Protein AF-A0A928LS66-F1 (afdb_monomer_lite)

Foldseek 3Di:
DVVVVVVVVVVVLVVLLVVLVVLVVVLVVVVVVVVVCCVVPVVVVLVLLLVLCVVVPDPVSVVVSVVLVVLVVVLVVLVVVLSVLSNVQSVCSSVVVCLDLVVLVSLLVSLVSLLVSLVSLVVSLVVCVVSVHDPVSNVVSVVSSVVSNVVSVVSNVVSVVSPVSSVVVVVVVVVD

pLDDT: mean 74.6, std 10.92, range [44.69, 90.12]

Structure (mmCIF, N/CA/C/O backbone):
data_AF-A0A928LS66-F1
#
_entry.id   AF-A0A928LS66-F1
#
loop_
_atom_site.group_PDB
_atom_site.id
_atom_site.type_symbol
_atom_site.label_atom_id
_atom_site.label_alt_id
_atom_site.label_comp_id
_atom_site.label_asym_id
_atom_site.label_entity_id
_atom_site.label_seq_id
_atom_site.pdbx_PDB_ins_code
_atom_site.Cartn_x
_atom_site.Cartn_y
_atom_site.Cartn_z
_atom_site.occupancy
_atom_site.B_iso_or_equiv
_atom_site.auth_seq_id
_atom_site.auth_comp_id
_atom_site.auth_asym_id
_atom_site.auth_atom_id
_atom_site.pdbx_PDB_model_num
ATOM 1 N N . MET A 1 1 ? -26.791 13.66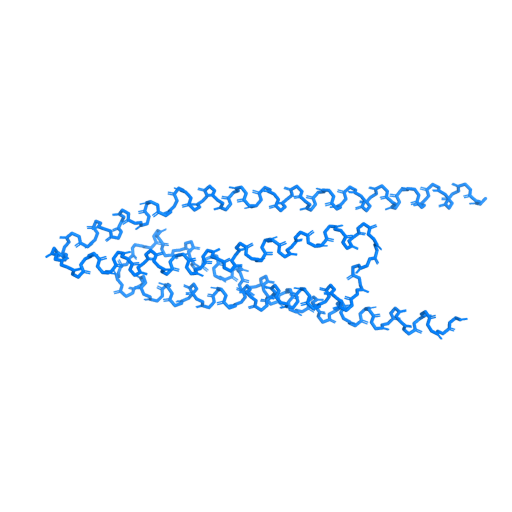1 37.904 1.00 52.19 1 MET A N 1
ATOM 2 C CA . MET A 1 1 ? -25.763 12.755 37.328 1.00 52.19 1 MET A CA 1
ATOM 3 C C . MET A 1 1 ? -26.121 12.201 35.944 1.00 52.19 1 MET A C 1
ATOM 5 O O . MET A 1 1 ? -25.272 12.294 35.068 1.00 52.19 1 MET A O 1
ATOM 9 N N . CYS A 1 2 ? -27.347 11.721 35.679 1.00 49.16 2 CYS A N 1
ATOM 10 C CA . CYS A 1 2 ? -27.736 11.173 34.358 1.00 49.16 2 CYS A CA 1
ATOM 11 C C . CYS A 1 2 ? -27.510 12.116 33.153 1.00 49.16 2 CYS A C 1
ATOM 13 O O . CYS A 1 2 ? -27.061 11.677 32.099 1.00 49.16 2 CYS A O 1
ATOM 15 N N . CYS A 1 3 ? -27.743 13.423 33.303 1.00 48.00 3 CYS A N 1
ATOM 16 C CA . CYS A 1 3 ? -27.626 14.378 32.191 1.00 48.00 3 CYS A CA 1
ATOM 17 C C . CYS A 1 3 ? -26.173 14.580 31.695 1.00 48.00 3 CYS A C 1
ATOM 19 O O . CYS A 1 3 ? -25.942 14.844 30.515 1.00 48.00 3 CYS A O 1
ATOM 21 N N . ILE A 1 4 ? -25.180 14.398 32.576 1.00 56.94 4 ILE A N 1
ATOM 22 C CA . ILE A 1 4 ? -23.749 14.491 32.233 1.00 56.94 4 ILE A CA 1
ATOM 23 C C . ILE A 1 4 ? -23.312 13.248 31.449 1.00 56.94 4 ILE A C 1
ATOM 25 O O . ILE A 1 4 ? -22.571 13.364 30.477 1.00 56.94 4 ILE A O 1
ATOM 29 N N . ILE A 1 5 ? -23.824 12.072 31.822 1.00 56.41 5 ILE A N 1
ATOM 30 C CA . ILE A 1 5 ? -23.533 10.799 31.149 1.00 56.41 5 ILE A CA 1
ATOM 31 C C . ILE A 1 5 ? -24.127 10.803 29.734 1.00 56.41 5 ILE A C 1
ATOM 33 O O . ILE A 1 5 ? -23.434 10.456 28.783 1.00 56.41 5 ILE A O 1
ATOM 37 N N . ILE A 1 6 ? -25.357 11.302 29.569 1.00 58.47 6 ILE A N 1
ATOM 38 C CA . ILE A 1 6 ? -26.017 11.408 28.257 1.00 58.47 6 ILE A CA 1
ATOM 39 C C . ILE A 1 6 ? -25.300 12.421 27.352 1.00 58.47 6 ILE A C 1
ATOM 41 O O . ILE A 1 6 ? -25.054 12.121 26.186 1.00 58.47 6 ILE A O 1
ATOM 45 N N . LYS A 1 7 ? -24.891 13.593 27.867 1.00 56.41 7 LYS A N 1
ATOM 46 C CA . LYS A 1 7 ? -24.087 14.557 27.087 1.00 56.41 7 LYS A CA 1
ATOM 47 C C . LYS A 1 7 ? -22.727 13.985 26.679 1.00 56.41 7 LYS A C 1
ATOM 49 O O . LYS A 1 7 ? -22.309 14.178 25.540 1.00 56.41 7 LYS A O 1
ATOM 54 N N . LYS A 1 8 ? -22.054 13.261 27.580 1.00 57.44 8 LYS A N 1
ATOM 55 C CA . LYS A 1 8 ? -20.744 12.648 27.318 1.00 57.44 8 LYS A CA 1
ATOM 56 C C . LYS A 1 8 ? -20.846 11.506 26.299 1.00 57.44 8 LYS A C 1
ATOM 58 O O . LYS A 1 8 ? -20.026 11.439 25.391 1.00 57.44 8 LYS A O 1
ATOM 63 N N . ALA A 1 9 ? -21.889 10.679 26.386 1.00 60.41 9 ALA A N 1
ATOM 64 C CA . ALA A 1 9 ? -22.180 9.624 25.415 1.00 60.41 9 ALA A CA 1
ATOM 65 C C . ALA A 1 9 ? -22.532 10.191 24.029 1.00 60.41 9 ALA A C 1
ATOM 67 O O . ALA A 1 9 ? -22.024 9.712 23.017 1.00 60.41 9 ALA A O 1
ATOM 68 N N . LYS A 1 10 ? -23.332 11.265 23.975 1.00 61.62 10 LYS A N 1
ATOM 69 C CA . LYS A 1 10 ? -23.701 11.938 22.719 1.00 61.62 10 LYS A CA 1
ATOM 70 C C . LYS A 1 10 ? -22.490 12.591 22.039 1.00 61.62 10 LYS A C 1
ATOM 72 O O . LYS A 1 10 ? -22.328 12.454 20.833 1.00 61.62 10 LYS A O 1
ATOM 77 N N . GLY A 1 11 ? -21.598 13.215 22.815 1.00 63.41 11 GLY A N 1
ATOM 78 C CA . GLY A 1 11 ? -20.338 13.772 22.304 1.00 63.41 11 GLY A CA 1
ATOM 79 C C . GLY A 1 11 ? -19.362 12.706 21.791 1.00 63.41 11 GLY A C 1
ATOM 80 O O . GLY A 1 11 ? -18.716 12.905 20.766 1.00 63.41 11 GLY A O 1
ATOM 81 N N . LEU A 1 12 ? -19.293 11.546 22.455 1.00 62.47 12 LEU A N 1
ATOM 82 C CA . LEU A 1 12 ? -18.469 10.423 22.002 1.00 62.47 12 LEU A CA 1
ATOM 83 C C . LEU A 1 12 ? -18.988 9.835 20.677 1.00 62.47 12 LEU A C 1
ATOM 85 O O . LEU A 1 12 ? -18.197 9.494 19.802 1.00 62.47 12 LEU A O 1
ATOM 89 N N . PHE A 1 13 ? -20.311 9.745 20.517 1.00 63.59 13 PHE A N 1
ATOM 90 C CA . PHE A 1 13 ? -20.952 9.236 19.303 1.00 63.59 13 PHE A CA 1
ATOM 91 C C . PHE A 1 13 ? -20.758 10.175 18.098 1.00 63.59 13 PHE A C 1
ATOM 93 O O . PHE A 1 13 ? -20.376 9.727 17.016 1.00 63.59 13 PHE A O 1
ATOM 100 N N . GLU A 1 14 ? -20.941 11.483 18.299 1.00 73.19 14 GLU A N 1
ATOM 101 C CA . GLU A 1 14 ? -20.685 12.518 17.284 1.00 73.19 14 GLU A CA 1
ATOM 102 C C . GLU A 1 14 ? -19.215 12.522 16.833 1.00 73.19 14 GLU A C 1
ATOM 104 O O . GLU A 1 14 ? -18.935 12.568 15.632 1.00 73.19 14 GLU A O 1
ATOM 109 N N . MET A 1 15 ? -18.264 12.383 17.768 1.00 72.62 15 MET A N 1
ATOM 110 C CA . MET A 1 15 ? -16.841 12.272 17.428 1.00 72.62 15 MET A CA 1
ATOM 111 C C . MET A 1 15 ? -16.533 11.029 16.585 1.00 72.62 15 MET A C 1
ATOM 113 O O . MET A 1 15 ? -15.814 11.138 15.593 1.00 72.62 15 MET A O 1
ATOM 117 N N . LYS A 1 16 ? -17.092 9.858 16.925 1.00 75.06 16 LYS A N 1
ATOM 118 C CA . LYS A 1 16 ? -16.875 8.612 16.163 1.00 75.06 16 LYS A CA 1
ATOM 119 C C . LYS A 1 16 ? -17.384 8.723 14.729 1.00 75.06 16 LYS A C 1
ATOM 121 O O . LYS A 1 16 ? -16.680 8.346 13.795 1.00 75.06 16 LYS A O 1
ATOM 126 N N . LYS A 1 17 ? -18.583 9.283 14.553 1.00 76.62 17 LYS A N 1
ATOM 127 C CA . LYS A 1 17 ? -19.190 9.503 13.234 1.00 76.62 17 LYS A CA 1
ATOM 128 C C . LYS A 1 17 ? -18.396 10.514 12.403 1.00 76.62 17 LYS A C 1
ATOM 130 O O . LYS A 1 17 ? -18.164 10.291 11.217 1.00 76.62 17 LYS A O 1
ATOM 135 N N . THR A 1 18 ? -17.926 11.589 13.036 1.00 79.94 18 THR A N 1
ATOM 136 C CA . THR A 1 18 ? -17.076 12.601 12.388 1.00 79.94 18 THR A CA 1
ATOM 137 C C . THR A 1 18 ? -15.744 11.998 11.940 1.00 79.94 18 THR A C 1
ATOM 139 O O . THR A 1 18 ? -15.339 12.195 10.796 1.00 79.94 18 THR A O 1
ATOM 142 N N . LEU A 1 19 ? -15.103 11.189 12.790 1.00 76.94 19 LEU A N 1
ATOM 143 C CA . LEU A 1 19 ? -13.853 10.495 12.471 1.00 76.94 19 LEU A CA 1
ATOM 144 C C . LEU A 1 19 ? -14.027 9.492 11.320 1.00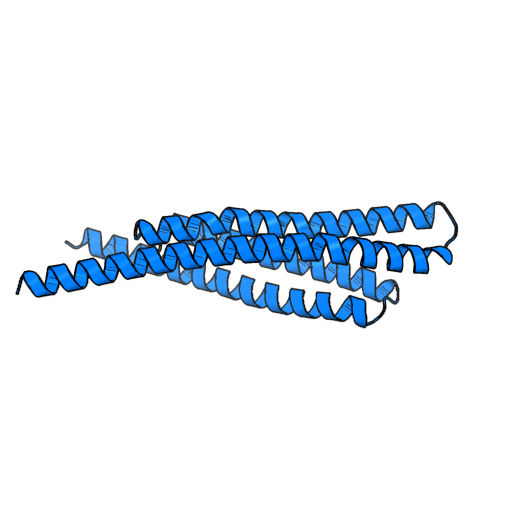 76.94 19 LEU A C 1
ATOM 146 O O . LEU A 1 19 ? -13.223 9.478 10.391 1.00 76.94 19 LEU A O 1
ATOM 150 N N . ALA A 1 20 ? -15.087 8.680 11.343 1.00 77.19 20 ALA A N 1
ATOM 151 C CA . ALA A 1 20 ? -15.363 7.714 10.281 1.00 77.19 20 ALA A CA 1
ATOM 152 C C . ALA A 1 20 ? -15.614 8.402 8.928 1.00 77.19 20 ALA A C 1
ATOM 154 O O . ALA A 1 20 ? -15.069 7.978 7.907 1.00 77.19 20 ALA A O 1
ATOM 155 N N . ASN A 1 21 ? -16.381 9.497 8.918 1.00 79.56 21 ASN A N 1
ATOM 156 C CA . ASN A 1 21 ? -16.612 10.290 7.710 1.00 79.56 21 ASN A CA 1
ATOM 157 C C . ASN A 1 21 ? -15.335 10.970 7.206 1.00 79.56 21 ASN A C 1
ATOM 159 O O . ASN A 1 21 ? -15.106 11.000 5.999 1.00 79.56 21 ASN A O 1
ATOM 163 N N . PHE A 1 22 ? -14.479 11.453 8.109 1.00 81.25 22 PHE A N 1
ATOM 164 C CA . PHE A 1 22 ? -13.184 12.020 7.745 1.00 81.25 22 PHE A CA 1
ATOM 165 C C . PHE A 1 22 ? -12.267 10.975 7.093 1.00 81.25 22 PHE A C 1
ATOM 167 O O . PHE A 1 22 ? -11.687 11.239 6.043 1.00 81.25 22 PHE A O 1
ATOM 174 N N . ILE A 1 23 ? -12.203 9.756 7.644 1.00 79.75 23 ILE A N 1
ATOM 175 C CA . ILE A 1 23 ? -11.424 8.651 7.062 1.00 79.75 23 ILE A CA 1
ATOM 176 C C . ILE A 1 23 ? -11.985 8.242 5.692 1.00 79.75 23 ILE A C 1
ATOM 178 O O . ILE A 1 23 ? -11.210 8.031 4.762 1.00 79.75 23 ILE A O 1
ATOM 182 N N . ARG A 1 24 ? -13.316 8.176 5.521 1.00 81.19 24 ARG A N 1
ATOM 183 C CA . ARG A 1 24 ? -13.933 7.932 4.200 1.00 81.19 24 ARG A CA 1
ATOM 184 C C . ARG A 1 24 ? -13.542 9.010 3.192 1.00 81.19 24 ARG A C 1
ATOM 186 O O . ARG A 1 24 ? -13.139 8.673 2.084 1.00 81.19 24 ARG A O 1
ATOM 193 N N . ALA A 1 25 ? -13.640 10.284 3.572 1.00 81.00 25 ALA A N 1
ATOM 194 C CA . ALA A 1 25 ? -13.284 11.401 2.701 1.00 81.00 25 ALA A CA 1
ATOM 195 C C . ALA A 1 25 ? -11.799 11.362 2.303 1.00 81.00 25 ALA A C 1
ATOM 197 O O . ALA A 1 25 ? -11.479 11.536 1.129 1.00 81.00 25 ALA A O 1
ATOM 198 N N . LEU A 1 26 ? -10.907 11.050 3.249 1.00 82.56 26 LEU A N 1
ATOM 199 C CA . LEU A 1 26 ? -9.479 10.851 2.988 1.00 82.56 26 LEU A CA 1
ATOM 200 C C . LEU A 1 26 ? -9.212 9.693 2.023 1.00 82.56 26 LEU A C 1
ATOM 202 O O . LEU A 1 26 ? -8.431 9.857 1.090 1.00 82.56 26 LEU A O 1
ATOM 206 N N . LEU A 1 27 ? -9.865 8.542 2.210 1.00 80.38 27 LEU A N 1
ATOM 207 C CA . LEU A 1 27 ? -9.718 7.391 1.311 1.00 80.38 27 LEU A CA 1
ATOM 208 C C . LEU A 1 27 ? -10.177 7.725 -0.112 1.00 80.38 27 LEU A C 1
ATOM 210 O O . LEU A 1 27 ? -9.478 7.409 -1.071 1.00 80.38 27 LEU A O 1
ATOM 214 N N . VAL A 1 28 ? -11.316 8.409 -0.256 1.00 83.00 28 VAL A N 1
ATOM 215 C CA . VAL A 1 28 ? -11.820 8.854 -1.564 1.00 83.00 28 VAL A CA 1
ATOM 216 C C . VAL A 1 28 ? -10.853 9.845 -2.212 1.00 83.00 28 VAL A C 1
ATOM 218 O O . VAL A 1 28 ? -10.525 9.696 -3.388 1.00 83.00 28 VAL A O 1
ATOM 221 N N . PHE A 1 29 ? -10.347 10.820 -1.453 1.00 81.69 29 PHE A N 1
ATOM 222 C CA . PHE A 1 29 ? -9.360 11.776 -1.950 1.00 81.69 29 PHE A CA 1
ATOM 223 C C . PHE A 1 29 ? -8.073 11.081 -2.416 1.00 81.69 29 PHE A C 1
ATOM 225 O O . PHE A 1 29 ? -7.585 11.373 -3.504 1.00 81.69 29 PHE A O 1
ATOM 232 N N . LEU A 1 30 ? -7.559 10.119 -1.644 1.00 79.62 30 LEU A N 1
ATOM 233 C CA . LEU A 1 30 ? -6.369 9.342 -2.000 1.00 79.62 30 LEU A CA 1
ATOM 234 C C . LEU A 1 30 ? -6.576 8.491 -3.260 1.00 79.62 30 LEU A C 1
ATOM 236 O O . LEU A 1 30 ? -5.662 8.386 -4.077 1.00 79.62 30 LEU A O 1
ATOM 240 N N . ILE A 1 31 ? -7.768 7.927 -3.469 1.00 80.50 31 ILE A N 1
ATOM 241 C CA . ILE A 1 31 ? -8.098 7.203 -4.708 1.00 80.50 31 ILE A CA 1
ATOM 242 C C . ILE A 1 31 ? -8.109 8.147 -5.906 1.00 80.50 31 ILE A C 1
ATOM 244 O O . ILE A 1 31 ? -7.531 7.836 -6.943 1.00 80.50 31 ILE A O 1
ATOM 248 N N . ILE A 1 32 ? -8.735 9.316 -5.776 1.00 81.56 32 ILE A N 1
ATOM 249 C CA . ILE A 1 32 ? -8.779 10.295 -6.867 1.00 81.56 32 ILE A CA 1
ATOM 250 C C . ILE A 1 32 ? -7.364 10.798 -7.175 1.00 81.56 32 ILE A C 1
ATOM 252 O O . ILE A 1 32 ? -6.970 10.844 -8.339 1.00 81.56 32 ILE A O 1
ATOM 256 N N . ALA A 1 33 ? -6.576 11.117 -6.147 1.00 77.50 33 ALA A N 1
ATOM 257 C CA . ALA A 1 33 ? -5.197 11.565 -6.296 1.00 77.50 33 ALA A CA 1
ATOM 258 C C . ALA A 1 33 ? -4.309 10.490 -6.941 1.00 77.50 33 ALA A C 1
ATOM 260 O O . ALA A 1 33 ? -3.567 10.792 -7.872 1.00 77.50 33 ALA A O 1
ATOM 261 N N . SER A 1 34 ? -4.415 9.230 -6.508 1.00 72.62 34 SER A N 1
ATOM 262 C CA . SER A 1 34 ? -3.659 8.120 -7.104 1.00 72.62 34 SER A CA 1
ATOM 263 C C . SER A 1 34 ? -4.090 7.826 -8.543 1.00 72.62 34 SER A C 1
ATOM 265 O O . SER A 1 34 ? -3.229 7.619 -9.395 1.00 72.62 34 SER A O 1
ATOM 267 N N . ALA A 1 35 ? -5.384 7.894 -8.865 1.00 75.62 35 ALA A N 1
ATOM 268 C CA . ALA A 1 35 ? -5.878 7.745 -10.234 1.00 75.62 35 ALA A CA 1
ATOM 269 C C . ALA A 1 35 ? -5.402 8.884 -11.157 1.00 75.62 35 ALA A C 1
ATOM 271 O O . ALA A 1 35 ? -5.040 8.636 -12.309 1.00 75.62 35 ALA A O 1
ATOM 272 N N . LEU A 1 36 ? -5.362 10.125 -10.656 1.00 76.56 36 LEU A N 1
ATOM 273 C CA . LEU A 1 36 ? -4.812 11.276 -11.381 1.00 76.56 36 LEU A CA 1
ATOM 274 C C . LEU A 1 36 ? -3.303 11.144 -11.589 1.00 76.56 36 LEU A C 1
ATOM 276 O O . LEU A 1 36 ? -2.830 11.374 -12.700 1.00 76.56 36 LEU A O 1
ATOM 280 N N . MET A 1 37 ? -2.564 10.713 -10.563 1.00 69.00 37 MET A N 1
ATOM 281 C CA . MET A 1 37 ? -1.138 10.400 -10.682 1.00 69.00 37 MET A CA 1
ATOM 282 C C . MET A 1 37 ? -0.910 9.307 -11.724 1.00 69.00 37 MET A C 1
ATOM 284 O O . MET A 1 37 ? -0.085 9.488 -12.608 1.00 69.00 37 MET A O 1
ATOM 288 N N . CYS A 1 38 ? -1.691 8.224 -11.716 1.00 71.25 38 CYS A N 1
ATOM 289 C CA . CYS A 1 38 ? -1.592 7.192 -12.747 1.00 71.25 38 CYS A CA 1
ATOM 290 C C . CYS A 1 38 ? -1.849 7.776 -14.144 1.00 71.25 38 CYS A C 1
ATOM 292 O O . CYS A 1 38 ? -1.056 7.551 -15.050 1.00 71.25 38 CYS A O 1
ATOM 294 N N . LYS A 1 39 ? -2.899 8.588 -14.325 1.00 69.25 39 LYS A N 1
ATOM 295 C CA . LYS A 1 39 ? -3.199 9.220 -15.621 1.00 69.25 39 LYS A CA 1
ATOM 296 C C . LYS A 1 39 ? -2.125 10.187 -16.115 1.00 69.25 39 LYS A C 1
ATOM 298 O O . LYS A 1 39 ? -1.954 10.288 -17.321 1.00 69.25 39 LYS A O 1
ATOM 303 N N . LEU A 1 40 ? -1.458 10.923 -15.230 1.00 68.31 40 LEU A N 1
ATOM 304 C CA . LEU A 1 40 ? -0.446 11.916 -15.611 1.00 68.31 40 LEU A CA 1
ATOM 305 C C . LEU A 1 40 ? 0.946 11.297 -15.762 1.00 68.31 40 LEU A C 1
ATOM 307 O O . LEU A 1 40 ? 1.723 11.717 -16.615 1.00 68.31 40 LEU A O 1
ATOM 311 N N . TRP A 1 41 ? 1.255 10.292 -14.948 1.00 66.19 41 TRP A N 1
ATOM 312 C CA . TRP A 1 41 ? 2.604 9.760 -14.806 1.00 66.19 41 TRP A CA 1
ATOM 313 C C . TRP A 1 41 ? 2.861 8.548 -15.708 1.00 66.19 41 TRP A C 1
ATOM 315 O O . TRP A 1 41 ? 3.939 8.466 -16.293 1.00 66.19 41 TRP A O 1
ATOM 325 N N . LEU A 1 42 ? 1.868 7.667 -15.925 1.00 65.75 42 LEU A N 1
ATOM 326 C CA . LEU A 1 42 ? 2.008 6.553 -16.878 1.00 65.75 42 LEU A CA 1
ATOM 327 C C . LEU A 1 42 ? 2.340 7.032 -18.299 1.00 65.75 42 LEU A C 1
ATOM 329 O O . LEU A 1 42 ? 3.290 6.502 -18.863 1.00 65.75 42 LEU A O 1
ATOM 333 N N . PRO A 1 43 ? 1.655 8.034 -18.888 1.00 64.12 43 PRO A N 1
ATOM 334 C CA . PRO A 1 43 ? 1.982 8.481 -20.239 1.00 64.12 43 PRO A CA 1
ATOM 335 C C . PRO A 1 43 ? 3.390 9.062 -20.334 1.00 64.12 43 PRO A C 1
ATOM 337 O O . PRO A 1 43 ? 4.077 8.797 -21.311 1.00 64.12 43 PRO A O 1
ATOM 340 N N . GLY A 1 44 ? 3.837 9.809 -19.317 1.00 61.91 44 GLY A N 1
ATOM 341 C CA . GLY A 1 44 ? 5.186 10.379 -19.272 1.00 61.91 44 GLY A CA 1
ATOM 342 C C . GLY A 1 44 ? 6.276 9.315 -19.126 1.00 61.91 44 GLY A C 1
ATOM 343 O O . GLY A 1 44 ? 7.283 9.371 -19.828 1.00 61.91 44 GLY A O 1
ATOM 344 N N . ALA A 1 45 ? 6.054 8.311 -18.275 1.00 61.78 45 ALA A N 1
ATOM 345 C CA . ALA A 1 45 ? 6.959 7.173 -18.130 1.00 61.78 45 ALA A CA 1
ATOM 346 C C . ALA A 1 45 ? 7.014 6.329 -19.413 1.00 61.78 45 ALA A C 1
ATOM 348 O O . ALA A 1 45 ? 8.096 5.958 -19.855 1.00 61.78 45 ALA A O 1
ATOM 349 N N . ILE A 1 46 ? 5.864 6.092 -20.053 1.00 63.34 46 ILE A N 1
ATOM 350 C CA . ILE A 1 46 ? 5.773 5.379 -21.332 1.00 63.34 46 ILE A CA 1
ATOM 351 C C . ILE A 1 46 ? 6.486 6.166 -22.439 1.00 63.34 46 ILE A C 1
ATOM 353 O O . ILE A 1 46 ? 7.282 5.582 -23.163 1.00 63.34 46 ILE A O 1
ATOM 357 N N . PHE A 1 47 ? 6.274 7.481 -22.547 1.00 62.03 47 PHE A N 1
ATOM 358 C CA . PHE A 1 47 ? 6.947 8.321 -23.546 1.00 62.03 47 PHE A CA 1
ATOM 359 C C . PHE A 1 47 ? 8.465 8.364 -23.362 1.00 62.03 47 PHE A C 1
ATOM 361 O O . PHE A 1 47 ? 9.192 8.288 -24.344 1.00 62.03 47 PHE A O 1
ATOM 368 N N . MET A 1 48 ? 8.953 8.460 -22.123 1.00 60.06 48 MET A N 1
ATOM 369 C CA . MET A 1 48 ? 10.391 8.440 -21.823 1.00 60.06 48 MET A CA 1
ATOM 370 C C . MET A 1 48 ? 11.023 7.083 -22.149 1.00 60.06 48 MET A C 1
ATOM 372 O O . MET A 1 48 ? 12.106 7.028 -22.725 1.00 60.06 48 MET A O 1
ATOM 376 N N . VAL A 1 49 ? 10.333 5.987 -21.823 1.00 60.72 49 VAL A N 1
ATOM 377 C CA . VAL A 1 49 ? 10.781 4.626 -22.146 1.00 60.72 49 VAL A CA 1
ATOM 378 C C . VAL A 1 49 ? 10.785 4.407 -23.661 1.00 60.72 49 VAL A C 1
ATOM 380 O O . VAL A 1 49 ? 11.772 3.907 -24.187 1.00 60.72 49 VAL A O 1
ATOM 383 N N . ILE A 1 50 ? 9.748 4.849 -24.381 1.00 61.50 50 ILE A N 1
ATOM 384 C CA . ILE A 1 50 ? 9.698 4.807 -25.853 1.00 61.50 50 ILE A CA 1
ATOM 385 C C . ILE A 1 50 ? 10.803 5.682 -26.467 1.00 61.50 50 ILE A C 1
ATOM 387 O O . ILE A 1 50 ? 11.469 5.235 -27.392 1.00 61.50 50 ILE A O 1
ATOM 391 N N . GLY A 1 51 ? 11.052 6.879 -25.928 1.00 58.25 51 GLY A N 1
ATOM 392 C CA . GLY A 1 51 ? 12.107 7.782 -26.402 1.00 58.25 51 GLY A CA 1
ATOM 393 C C . GLY A 1 51 ? 13.527 7.245 -26.185 1.00 58.25 51 GLY A C 1
ATOM 394 O O . GLY A 1 51 ? 14.399 7.474 -27.015 1.00 58.25 51 GLY A O 1
ATOM 395 N N . HIS A 1 52 ? 13.773 6.473 -25.120 1.00 56.78 52 HIS A N 1
ATOM 396 C CA . HIS A 1 52 ? 15.024 5.713 -24.974 1.00 56.78 52 HIS A CA 1
ATOM 397 C C . HIS A 1 52 ? 15.066 4.460 -25.862 1.00 56.78 52 HIS A C 1
ATOM 399 O O . HIS A 1 52 ? 16.134 4.077 -26.337 1.00 56.78 52 HIS A O 1
ATOM 405 N N . LEU A 1 53 ? 13.918 3.840 -26.146 1.00 53.19 53 LEU A N 1
ATOM 406 C CA . LEU A 1 53 ? 13.814 2.676 -27.032 1.00 53.19 53 LEU A CA 1
ATOM 407 C C . LEU A 1 53 ? 13.871 3.028 -28.523 1.00 53.19 53 LEU A C 1
ATOM 409 O O . LEU A 1 53 ? 14.106 2.128 -29.321 1.00 53.19 53 LEU A O 1
ATOM 413 N N . GLU A 1 54 ? 13.753 4.299 -28.925 1.00 53.19 54 GLU A N 1
ATOM 414 C CA . GLU A 1 54 ? 14.056 4.726 -30.303 1.00 53.19 54 GLU A CA 1
ATOM 415 C C . GLU A 1 54 ? 15.520 4.441 -30.689 1.00 53.19 54 GLU A C 1
ATOM 417 O O . GLU A 1 54 ? 15.815 4.233 -31.866 1.00 53.19 54 GLU A O 1
ATOM 422 N N . GL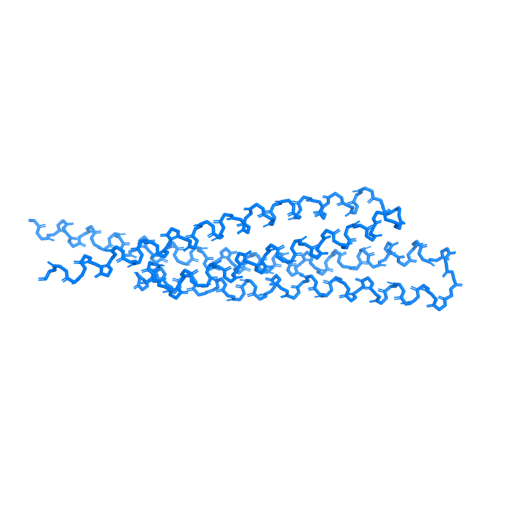N A 1 55 ? 16.433 4.328 -29.712 1.00 52.19 55 GLN A N 1
ATOM 423 C CA . GLN A 1 55 ? 17.803 3.847 -29.946 1.00 52.19 55 GLN A CA 1
ATOM 424 C C . GLN A 1 55 ? 17.876 2.332 -30.223 1.00 52.19 55 GLN A C 1
ATOM 426 O O . GLN A 1 55 ? 18.861 1.859 -30.785 1.00 52.19 55 GLN A O 1
ATOM 431 N N . TYR A 1 56 ? 16.821 1.580 -29.895 1.00 53.00 56 TYR A N 1
ATOM 432 C CA . TYR A 1 56 ? 16.621 0.159 -30.191 1.00 53.00 56 TYR A CA 1
ATOM 433 C C . TYR A 1 56 ? 15.482 -0.009 -31.211 1.00 53.00 56 TYR A C 1
ATOM 435 O O . TYR A 1 56 ? 14.470 -0.661 -30.950 1.00 53.00 56 TYR A O 1
ATOM 443 N N . ALA A 1 57 ? 15.621 0.606 -32.388 1.00 45.09 57 ALA A N 1
ATOM 444 C CA . ALA A 1 57 ? 14.642 0.505 -33.469 1.00 45.09 57 ALA A CA 1
ATOM 445 C C . ALA A 1 57 ? 14.448 -0.965 -33.919 1.00 45.09 57 ALA A C 1
ATOM 447 O O . ALA A 1 57 ? 15.255 -1.516 -34.667 1.00 45.09 57 ALA A O 1
ATOM 448 N N . GLY A 1 58 ? 13.378 -1.617 -33.445 1.00 60.06 58 GLY A N 1
ATOM 449 C CA . GLY A 1 58 ? 13.022 -2.998 -33.788 1.00 60.06 58 GLY A CA 1
ATOM 450 C C . GLY A 1 58 ? 11.921 -3.599 -32.901 1.00 60.06 58 GLY A C 1
ATOM 451 O O . GLY A 1 58 ? 11.433 -2.959 -31.973 1.00 60.06 58 GLY A O 1
ATOM 452 N N . ILE A 1 59 ? 11.552 -4.860 -33.169 1.00 55.09 59 ILE A N 1
ATOM 453 C CA . ILE A 1 59 ? 10.525 -5.645 -32.438 1.00 55.09 59 ILE A CA 1
ATOM 454 C C . ILE A 1 59 ? 10.815 -5.683 -30.920 1.00 55.09 59 ILE A C 1
ATOM 456 O O . ILE A 1 59 ? 9.894 -5.609 -30.109 1.00 55.09 59 ILE A O 1
ATOM 460 N N . ALA A 1 60 ? 12.097 -5.664 -30.537 1.00 56.53 60 ALA A N 1
ATOM 461 C CA . ALA A 1 60 ? 12.555 -5.596 -29.148 1.00 56.53 60 ALA A CA 1
ATOM 462 C C . ALA A 1 60 ? 12.079 -4.331 -28.404 1.00 56.53 60 ALA A C 1
ATOM 464 O O . ALA A 1 60 ? 11.780 -4.393 -27.214 1.00 56.53 60 ALA A O 1
ATOM 465 N N . GLY A 1 61 ? 11.941 -3.192 -29.094 1.00 59.19 61 GLY A N 1
ATOM 466 C CA . GLY A 1 61 ? 11.447 -1.948 -28.498 1.00 59.19 61 GLY A CA 1
ATOM 467 C C . GLY A 1 61 ? 9.985 -2.039 -28.048 1.00 59.19 61 GLY A C 1
ATOM 468 O O . GLY A 1 61 ? 9.617 -1.598 -26.957 1.00 59.19 61 GLY A O 1
ATOM 469 N N . ALA A 1 62 ? 9.150 -2.678 -28.870 1.00 60.97 62 ALA A N 1
ATOM 470 C CA . ALA A 1 62 ? 7.736 -2.889 -28.575 1.00 60.97 62 ALA A CA 1
ATOM 471 C C . ALA A 1 62 ? 7.528 -3.906 -27.440 1.00 60.97 62 ALA A C 1
ATOM 473 O O . ALA A 1 62 ? 6.669 -3.700 -26.581 1.00 60.97 62 ALA A O 1
ATOM 474 N N . GLU A 1 63 ? 8.337 -4.969 -27.395 1.00 63.59 63 GLU A N 1
ATOM 475 C CA . GLU A 1 63 ? 8.290 -5.975 -26.327 1.00 63.59 63 GLU A CA 1
ATOM 476 C C . GLU A 1 63 ? 8.687 -5.391 -24.965 1.00 63.59 63 GLU A C 1
ATOM 478 O O . GLU A 1 63 ? 8.003 -5.634 -23.969 1.00 63.59 63 GLU A O 1
ATOM 483 N N . VAL A 1 64 ? 9.726 -4.550 -24.915 1.00 63.22 64 VAL A N 1
ATOM 484 C CA . VAL A 1 64 ? 10.148 -3.868 -23.680 1.00 63.22 64 VAL A CA 1
ATOM 485 C C . VAL A 1 64 ? 9.098 -2.850 -23.224 1.00 63.22 64 VAL A C 1
ATOM 487 O O . VAL A 1 64 ? 8.772 -2.799 -22.039 1.00 63.22 64 VAL A O 1
ATOM 490 N N . SER A 1 65 ? 8.499 -2.086 -24.145 1.00 64.31 65 SER A N 1
ATOM 491 C CA . SER A 1 65 ? 7.410 -1.151 -23.818 1.00 64.31 65 SER A CA 1
ATOM 492 C C . SER A 1 65 ? 6.190 -1.873 -23.227 1.00 64.31 65 SER A C 1
ATOM 494 O O . SER A 1 65 ? 5.664 -1.471 -22.185 1.00 64.31 65 SER A O 1
ATOM 496 N N . MET A 1 66 ? 5.784 -2.994 -23.831 1.00 65.50 66 MET A N 1
ATOM 497 C CA . MET A 1 66 ? 4.709 -3.852 -23.323 1.00 65.50 66 MET A CA 1
ATOM 498 C C . MET A 1 66 ? 5.052 -4.461 -21.958 1.00 65.50 66 MET A C 1
ATOM 500 O O . MET A 1 66 ? 4.195 -4.490 -21.074 1.00 65.50 66 MET A O 1
ATOM 504 N N . ALA A 1 67 ? 6.297 -4.899 -21.751 1.00 66.56 67 ALA A N 1
ATOM 505 C CA . ALA A 1 67 ? 6.756 -5.451 -20.479 1.00 66.56 67 ALA A CA 1
ATOM 506 C C . ALA A 1 67 ? 6.737 -4.406 -19.351 1.00 66.56 67 ALA A C 1
ATOM 508 O O . ALA A 1 67 ? 6.269 -4.701 -18.251 1.00 66.56 67 ALA A O 1
ATOM 509 N N . VAL A 1 68 ? 7.170 -3.170 -19.625 1.00 67.31 68 VAL A N 1
ATOM 510 C CA . VAL A 1 68 ? 7.131 -2.064 -18.654 1.00 67.31 68 VAL A CA 1
ATOM 511 C C . VAL A 1 68 ? 5.689 -1.653 -18.342 1.00 67.31 68 VAL A C 1
ATOM 513 O O . VAL A 1 68 ? 5.344 -1.492 -17.174 1.00 67.31 68 VAL A O 1
ATOM 516 N N . CYS A 1 69 ? 4.811 -1.566 -19.348 1.00 68.56 69 CYS A N 1
ATOM 517 C CA . CYS A 1 69 ? 3.376 -1.344 -19.133 1.00 68.56 69 CYS A CA 1
ATOM 518 C C . CYS A 1 69 ? 2.732 -2.457 -18.293 1.00 68.56 69 CYS A C 1
ATOM 520 O O . CYS A 1 69 ? 1.957 -2.170 -17.378 1.00 68.56 69 CYS A O 1
ATOM 522 N N . GLY A 1 70 ? 3.068 -3.719 -18.574 1.00 68.88 70 GLY A N 1
ATOM 523 C CA . GLY A 1 70 ? 2.612 -4.874 -17.804 1.00 68.88 70 GLY A CA 1
ATOM 524 C C . GLY A 1 70 ? 3.070 -4.813 -16.347 1.00 68.88 70 GLY A C 1
ATOM 525 O O . GLY A 1 70 ? 2.256 -4.982 -15.443 1.00 68.88 70 GLY A O 1
ATOM 526 N N . LEU A 1 71 ? 4.342 -4.486 -16.106 1.00 68.38 71 LEU A N 1
ATOM 527 C CA . LEU A 1 71 ? 4.897 -4.292 -14.762 1.00 68.38 71 LEU A CA 1
ATOM 528 C C . LEU A 1 71 ? 4.193 -3.159 -14.005 1.00 68.38 71 LEU A C 1
ATOM 530 O O . LEU A 1 71 ? 3.779 -3.359 -12.865 1.00 68.38 71 LEU A O 1
ATOM 534 N N . CYS A 1 72 ? 3.970 -2.007 -14.646 1.00 69.06 72 CYS A N 1
ATOM 535 C CA . CYS A 1 72 ? 3.202 -0.909 -14.056 1.00 69.06 72 CYS A CA 1
ATOM 536 C C . CYS A 1 72 ? 1.783 -1.350 -13.666 1.00 69.06 72 CYS A C 1
ATOM 538 O O . CYS A 1 72 ? 1.314 -1.035 -12.575 1.00 69.06 72 CYS A O 1
ATOM 540 N N . ALA A 1 73 ? 1.094 -2.100 -14.532 1.00 71.44 73 ALA A N 1
ATOM 541 C CA . ALA A 1 73 ? -0.253 -2.592 -14.248 1.00 71.44 73 ALA A CA 1
ATOM 542 C C . ALA A 1 73 ? -0.278 -3.573 -13.062 1.00 71.44 73 ALA A C 1
ATOM 544 O O . ALA A 1 73 ? -1.182 -3.508 -12.226 1.00 71.44 73 ALA A O 1
ATOM 545 N N . VAL A 1 74 ? 0.733 -4.443 -12.963 1.00 75.06 74 VAL A N 1
ATOM 546 C CA . VAL A 1 74 ? 0.884 -5.410 -11.865 1.00 75.06 74 VAL A CA 1
ATOM 547 C C . VAL A 1 74 ? 1.126 -4.720 -10.523 1.00 75.06 74 VAL A C 1
ATOM 549 O O . VAL A 1 74 ? 0.641 -5.223 -9.519 1.00 75.06 74 VAL A O 1
ATOM 552 N N . VAL A 1 75 ? 1.801 -3.569 -10.496 1.00 72.81 75 VAL A N 1
ATOM 553 C CA . VAL A 1 75 ? 2.011 -2.768 -9.274 1.00 72.81 75 VAL A CA 1
ATOM 554 C C . VAL A 1 75 ? 0.773 -1.934 -8.907 1.00 72.81 75 VAL A C 1
ATOM 556 O O . VAL A 1 75 ? 0.444 -1.744 -7.742 1.00 72.81 75 VAL A O 1
ATOM 559 N N . VAL A 1 76 ? 0.015 -1.439 -9.888 1.00 74.44 76 VAL A N 1
ATOM 560 C CA . VAL A 1 76 ? -1.175 -0.609 -9.607 1.00 74.44 76 VAL A CA 1
ATOM 561 C C . VAL A 1 76 ? -2.336 -1.435 -9.030 1.00 74.44 76 VAL A C 1
ATOM 563 O O . VAL A 1 76 ? -3.111 -0.943 -8.204 1.00 74.44 76 VAL A O 1
ATOM 566 N N . LEU A 1 77 ? -2.471 -2.697 -9.441 1.00 78.31 77 LEU A N 1
ATOM 567 C CA . LEU A 1 77 ? -3.559 -3.583 -9.014 1.00 78.31 77 LEU A CA 1
ATOM 568 C C . LEU A 1 77 ? -3.605 -3.831 -7.488 1.00 78.31 77 LEU A C 1
ATOM 570 O O . LEU A 1 77 ? -4.662 -3.599 -6.892 1.00 78.31 77 LEU A O 1
ATOM 574 N N . PRO A 1 78 ? -2.513 -4.259 -6.822 1.00 78.81 78 PRO A N 1
ATOM 575 C CA . PRO A 1 78 ? -2.470 -4.464 -5.374 1.00 78.81 78 PRO A CA 1
ATOM 576 C C . PRO A 1 78 ? -2.826 -3.202 -4.590 1.00 78.81 78 PRO A C 1
ATOM 578 O O . PRO A 1 78 ? -3.579 -3.279 -3.619 1.00 78.81 78 PRO A O 1
ATOM 581 N N . VAL A 1 79 ? -2.364 -2.036 -5.047 1.00 78.69 79 VAL A N 1
ATOM 582 C CA . VAL A 1 79 ? -2.686 -0.738 -4.440 1.00 78.69 79 VAL A CA 1
ATOM 583 C C . VAL A 1 79 ? -4.194 -0.475 -4.471 1.00 78.69 79 VAL A C 1
ATOM 585 O O . VAL A 1 79 ? -4.781 -0.113 -3.449 1.00 78.69 79 VAL A O 1
ATOM 588 N N . PHE A 1 80 ? -4.860 -0.727 -5.602 1.00 80.38 80 PHE A N 1
ATOM 589 C CA . PHE A 1 80 ? -6.320 -0.619 -5.693 1.00 80.38 80 PHE A CA 1
ATOM 590 C C . PHE A 1 80 ? -7.038 -1.576 -4.738 1.00 80.38 80 PHE A C 1
ATOM 592 O O . PHE A 1 80 ? -7.994 -1.181 -4.066 1.00 80.38 80 PHE A O 1
ATOM 599 N N . VAL A 1 81 ? -6.568 -2.820 -4.632 1.00 84.19 81 VAL A N 1
ATOM 600 C CA . VAL A 1 81 ? -7.133 -3.811 -3.705 1.00 84.19 81 VAL A CA 1
ATOM 601 C C . VAL A 1 81 ? -6.990 -3.345 -2.250 1.00 84.19 81 VAL A C 1
ATOM 603 O O . VAL A 1 81 ? -7.960 -3.409 -1.493 1.00 84.19 81 VAL A O 1
ATOM 606 N N . ILE A 1 82 ? -5.828 -2.804 -1.868 1.00 84.94 82 ILE A N 1
ATOM 607 C CA . ILE A 1 82 ? -5.579 -2.217 -0.541 1.00 84.94 82 ILE A CA 1
ATOM 608 C C . ILE A 1 82 ? -6.569 -1.085 -0.246 1.00 84.94 82 ILE A C 1
ATOM 610 O O . ILE A 1 82 ? -7.148 -1.035 0.846 1.00 84.94 82 ILE A O 1
ATOM 614 N N . PHE A 1 83 ? -6.811 -0.201 -1.214 1.00 82.50 83 PHE A N 1
ATOM 615 C CA . PHE A 1 83 ? -7.772 0.890 -1.066 1.00 82.50 83 PHE A CA 1
ATOM 616 C C . PHE A 1 83 ? -9.198 0.382 -0.856 1.00 82.50 83 PHE A C 1
ATOM 618 O O . PHE A 1 83 ? -9.865 0.821 0.081 1.00 82.50 83 PHE A O 1
ATOM 625 N N . VAL A 1 84 ? -9.655 -0.576 -1.668 1.00 85.06 84 VAL A N 1
ATOM 626 C CA . VAL A 1 84 ? -10.998 -1.166 -1.538 1.00 85.06 84 VAL A CA 1
ATOM 627 C C . VAL A 1 84 ? -11.165 -1.848 -0.181 1.00 85.06 84 VAL A C 1
ATOM 629 O O . VAL A 1 84 ? -12.166 -1.627 0.500 1.00 85.06 84 VAL A O 1
ATOM 632 N N . MET A 1 85 ? -10.169 -2.618 0.267 1.00 84.38 85 MET A N 1
ATOM 633 C CA . MET A 1 85 ? -10.200 -3.253 1.589 1.00 84.38 85 MET A CA 1
ATOM 634 C C . MET A 1 85 ? -10.248 -2.221 2.724 1.00 84.38 85 MET A C 1
ATOM 636 O O . MET A 1 85 ? -10.941 -2.428 3.721 1.00 84.38 85 MET A O 1
ATOM 640 N N . SER A 1 86 ? -9.580 -1.078 2.559 1.00 84.19 86 SER A N 1
ATOM 641 C CA . SER A 1 86 ? -9.537 -0.017 3.571 1.00 84.19 86 SER A CA 1
ATOM 642 C C . SER A 1 86 ? -10.898 0.652 3.825 1.00 84.19 86 SER A C 1
ATOM 644 O O . SER A 1 86 ? -11.114 1.196 4.910 1.00 84.19 86 SER A O 1
ATOM 646 N N . PHE A 1 87 ? -11.870 0.547 2.907 1.00 84.62 87 PHE A N 1
ATOM 647 C CA . PHE A 1 87 ? -13.245 1.021 3.144 1.00 84.62 87 PHE A CA 1
ATOM 648 C C . PHE A 1 87 ? -13.994 0.250 4.234 1.00 84.62 87 PHE A C 1
ATOM 650 O O . PHE A 1 87 ? -15.002 0.742 4.748 1.00 84.62 87 PHE A O 1
ATOM 657 N N . ALA A 1 88 ? -13.508 -0.928 4.633 1.00 82.69 88 ALA A N 1
ATOM 658 C CA . ALA A 1 88 ? -14.083 -1.658 5.755 1.00 82.69 88 ALA A CA 1
ATOM 659 C C . ALA A 1 88 ? -13.846 -0.944 7.103 1.00 82.69 88 ALA A C 1
ATOM 661 O O . ALA A 1 88 ? -14.650 -1.099 8.027 1.00 82.69 88 ALA A O 1
ATOM 662 N N . PHE A 1 89 ? -12.791 -0.124 7.228 1.00 79.88 89 PHE A N 1
ATOM 663 C CA . PHE A 1 89 ? -12.410 0.500 8.501 1.00 79.88 89 PHE A CA 1
ATOM 664 C C . PHE A 1 89 ? -13.406 1.532 9.034 1.00 79.88 89 PHE A C 1
ATOM 666 O O . PHE A 1 89 ? -13.787 1.412 10.198 1.00 79.88 89 PHE A O 1
ATOM 673 N N . PRO A 1 90 ? -13.901 2.499 8.239 1.00 78.38 90 PRO A N 1
ATOM 674 C CA . PRO A 1 90 ? -14.915 3.439 8.713 1.00 78.38 90 PRO A CA 1
ATOM 675 C C . PRO A 1 90 ? -16.170 2.754 9.263 1.00 78.38 90 PRO A C 1
ATOM 677 O O . PRO A 1 90 ? -16.689 3.153 10.302 1.00 78.38 90 PRO A O 1
ATOM 680 N N . GLY A 1 91 ? -16.626 1.681 8.604 1.00 76.38 91 GLY A N 1
ATOM 681 C CA . GLY A 1 91 ? -17.769 0.896 9.075 1.00 76.38 91 GLY A CA 1
ATOM 682 C C . GLY A 1 91 ? -17.475 0.138 10.374 1.00 76.38 91 GLY A C 1
ATOM 683 O O . GLY A 1 91 ? -18.349 0.032 11.232 1.00 76.38 91 GLY A O 1
ATOM 684 N N . ALA A 1 92 ? -16.243 -0.348 10.553 1.00 78.12 92 ALA A N 1
ATOM 685 C CA . ALA A 1 92 ? -15.818 -0.980 11.799 1.00 78.12 92 ALA A CA 1
ATOM 686 C C . ALA A 1 92 ? -15.727 0.021 12.967 1.00 78.12 92 ALA A C 1
ATOM 688 O O . ALA A 1 92 ? -16.027 -0.358 14.102 1.00 78.12 92 ALA A O 1
ATOM 689 N N . ILE A 1 93 ? -15.363 1.282 12.688 1.00 78.31 93 ILE A N 1
ATOM 690 C CA . ILE A 1 93 ? -15.306 2.387 13.661 1.00 78.31 93 ILE A CA 1
ATOM 691 C C . ILE A 1 93 ? -16.703 2.788 14.134 1.00 78.31 93 ILE A C 1
ATOM 693 O O . ILE A 1 93 ? -16.932 2.877 15.339 1.00 78.31 93 ILE A O 1
ATOM 697 N N . GLU A 1 94 ? -17.647 2.970 13.208 1.00 76.12 94 GLU A N 1
ATOM 698 C CA . GLU A 1 94 ? -19.037 3.324 13.534 1.00 76.12 94 GLU A CA 1
ATOM 699 C C . GLU A 1 94 ? -19.729 2.258 14.394 1.00 76.12 94 GLU A C 1
ATOM 701 O O . GLU A 1 94 ? -20.557 2.590 15.237 1.00 76.12 94 GLU A O 1
ATOM 706 N N . LYS A 1 95 ? -19.371 0.982 14.205 1.00 76.12 95 LYS A N 1
ATOM 707 C CA . LYS A 1 95 ? -19.954 -0.161 14.926 1.00 76.12 95 LYS A CA 1
ATOM 708 C C . LYS A 1 95 ? -19.202 -0.552 16.204 1.00 76.12 95 LYS A C 1
ATOM 710 O O . LYS A 1 95 ? -19.554 -1.553 16.813 1.00 76.12 95 LYS A O 1
ATOM 715 N N . GLU A 1 96 ? -18.144 0.173 16.585 1.00 74.25 96 GLU A N 1
ATOM 716 C CA . GLU A 1 96 ? -17.255 -0.167 17.717 1.00 74.25 96 GLU A CA 1
ATOM 717 C C . GLU A 1 96 ? -16.602 -1.566 17.629 1.00 74.25 96 GLU A C 1
ATOM 719 O O . GLU A 1 96 ? -16.102 -2.120 18.608 1.00 74.25 96 GLU A O 1
ATOM 724 N N . THR A 1 97 ? -16.544 -2.123 16.419 1.00 74.12 97 THR A N 1
ATOM 725 C CA . THR A 1 97 ? -15.960 -3.443 16.110 1.00 74.12 97 THR A CA 1
ATOM 726 C C . THR A 1 97 ? -14.498 -3.360 15.655 1.00 74.12 97 THR A C 1
ATOM 728 O O . THR A 1 97 ? -13.962 -4.300 15.071 1.00 74.12 97 THR A O 1
ATOM 731 N N . ILE A 1 98 ? -13.835 -2.224 15.900 1.00 73.06 98 ILE A N 1
ATOM 732 C CA . ILE A 1 98 ? -12.431 -1.997 15.516 1.00 73.06 98 ILE A CA 1
ATOM 733 C C . ILE A 1 98 ? -11.530 -3.070 16.141 1.00 73.06 98 ILE A C 1
ATOM 735 O O . ILE A 1 98 ? -10.692 -3.649 15.456 1.00 73.06 98 ILE A O 1
ATOM 739 N N . PHE A 1 99 ? -11.751 -3.389 17.418 1.00 76.31 99 PHE A N 1
ATOM 740 C CA . PHE A 1 99 ? -11.045 -4.444 18.146 1.00 76.31 99 PHE A CA 1
ATOM 741 C C . PHE A 1 99 ? -11.743 -5.790 17.952 1.00 76.31 99 PHE A C 1
ATOM 743 O O . PHE A 1 99 ? -12.334 -6.345 18.871 1.00 76.31 99 PHE A O 1
ATOM 750 N N . SER A 1 100 ? -11.723 -6.282 16.716 1.00 80.19 100 SER A N 1
ATOM 751 C CA . SER A 1 100 ? -12.234 -7.602 16.352 1.00 80.19 100 SER A CA 1
ATOM 752 C C . SER A 1 100 ? -11.165 -8.381 15.600 1.00 80.19 100 SER A C 1
ATOM 754 O O . SER A 1 100 ? -10.366 -7.808 14.851 1.00 80.19 100 SER A O 1
ATOM 756 N N . GLU A 1 101 ? -11.190 -9.706 15.733 1.00 81.75 101 GLU A N 1
ATOM 757 C CA . GLU A 1 101 ? -10.310 -10.598 14.982 1.00 81.75 101 GLU A CA 1
ATOM 758 C C . GLU A 1 101 ? -10.443 -10.396 13.458 1.00 81.75 101 GLU A C 1
ATOM 760 O O . GLU A 1 101 ? -9.455 -10.491 12.727 1.00 81.75 101 GLU A O 1
ATOM 765 N N . LYS A 1 102 ? -11.643 -10.039 12.969 1.00 82.88 102 LYS A N 1
ATOM 766 C CA . LYS A 1 102 ? -11.882 -9.717 11.550 1.00 82.88 102 LYS A CA 1
ATOM 767 C C . LYS A 1 102 ? -11.078 -8.495 11.105 1.00 82.88 102 LYS A C 1
ATOM 769 O O . LYS A 1 102 ? -10.411 -8.541 10.073 1.00 82.88 102 LYS A O 1
ATOM 774 N N . THR A 1 103 ? -11.097 -7.430 11.903 1.00 83.25 103 THR A N 1
ATOM 775 C CA . THR A 1 103 ? -10.355 -6.192 11.635 1.00 83.25 103 THR A CA 1
ATOM 776 C C . THR A 1 103 ? -8.848 -6.439 11.708 1.00 83.25 103 THR A C 1
ATOM 778 O O . THR A 1 103 ? -8.116 -5.999 10.828 1.00 83.25 103 THR A O 1
ATOM 781 N N . ALA A 1 104 ? -8.378 -7.227 12.683 1.00 84.00 104 ALA A N 1
ATOM 782 C CA . ALA A 1 104 ? -6.972 -7.622 12.778 1.00 84.00 104 ALA A CA 1
ATOM 783 C C . ALA A 1 104 ? -6.500 -8.421 11.549 1.00 84.00 104 ALA A C 1
ATOM 785 O O . ALA A 1 104 ? -5.437 -8.136 10.996 1.00 84.00 104 ALA A O 1
ATOM 786 N N . LYS A 1 105 ? -7.298 -9.395 11.081 1.00 86.69 105 LYS A N 1
ATOM 787 C CA . LYS A 1 105 ? -7.014 -10.146 9.846 1.00 86.69 105 LYS A CA 1
ATOM 788 C C . LYS A 1 105 ? -6.945 -9.211 8.638 1.00 86.69 105 LYS A C 1
ATOM 790 O O . LYS A 1 105 ? -6.020 -9.335 7.843 1.00 86.69 105 LYS A O 1
ATOM 795 N N . LEU A 1 106 ? -7.861 -8.250 8.539 1.00 87.62 106 LEU A N 1
ATOM 796 C CA . LEU A 1 106 ? -7.900 -7.285 7.442 1.00 87.62 106 LEU A CA 1
ATOM 797 C C . LEU A 1 106 ? -6.676 -6.348 7.448 1.00 87.62 106 LEU A C 1
ATOM 799 O O . LEU A 1 106 ? -6.039 -6.202 6.409 1.00 87.62 106 LEU A O 1
ATOM 803 N N . LEU A 1 107 ? -6.259 -5.811 8.607 1.00 86.62 107 LEU A N 1
ATOM 804 C CA . LEU A 1 107 ? -4.996 -5.055 8.728 1.00 86.62 107 LEU A CA 1
ATOM 805 C C . LEU A 1 107 ? -3.792 -5.892 8.311 1.00 86.62 107 LEU A C 1
ATOM 807 O O . LEU A 1 107 ? -2.902 -5.389 7.631 1.00 86.62 107 LEU A O 1
ATOM 811 N N . LYS A 1 108 ? -3.749 -7.162 8.732 1.00 88.88 108 LYS A N 1
ATOM 812 C CA . LYS A 1 108 ? -2.648 -8.058 8.384 1.00 88.88 108 LYS A CA 1
ATOM 813 C C . LYS A 1 108 ? -2.583 -8.269 6.874 1.00 88.88 108 LYS A C 1
ATOM 815 O O . LYS A 1 108 ? -1.501 -8.168 6.314 1.00 88.88 108 LYS A O 1
ATOM 820 N N . VAL A 1 109 ? -3.716 -8.544 6.225 1.00 90.12 109 VAL A N 1
ATOM 821 C CA . VAL A 1 109 ? -3.780 -8.734 4.767 1.00 90.12 109 VAL A CA 1
ATOM 822 C C . VAL A 1 109 ? -3.328 -7.471 4.042 1.00 90.12 109 VAL A C 1
ATOM 824 O O . VAL A 1 109 ? -2.468 -7.570 3.176 1.00 90.12 109 VAL A O 1
ATOM 827 N N . ILE A 1 110 ? -3.824 -6.295 4.439 1.00 88.31 110 ILE A N 1
ATOM 828 C CA . ILE A 1 110 ? -3.394 -5.024 3.842 1.00 88.31 110 ILE A CA 1
ATOM 829 C C . ILE A 1 110 ? -1.893 -4.801 4.048 1.00 88.31 110 ILE A C 1
ATOM 831 O O . ILE A 1 110 ? -1.196 -4.449 3.103 1.00 88.31 110 ILE A O 1
ATOM 835 N N . GLY A 1 111 ? -1.382 -5.033 5.259 1.00 85.69 111 GLY A N 1
ATOM 836 C CA . GLY A 1 111 ? 0.039 -4.880 5.564 1.00 85.69 111 GLY A CA 1
ATOM 837 C C . GLY A 1 111 ? 0.921 -5.817 4.737 1.00 85.69 111 GLY A C 1
ATOM 838 O O . GLY A 1 111 ? 1.907 -5.368 4.163 1.00 85.69 111 GLY A O 1
ATOM 839 N N . VAL A 1 112 ? 0.552 -7.099 4.619 1.00 89.94 112 VAL A N 1
ATOM 840 C CA . VAL A 1 112 ? 1.277 -8.067 3.773 1.00 89.94 112 VAL A CA 1
ATOM 841 C C . VAL A 1 112 ? 1.221 -7.651 2.307 1.00 89.94 112 VAL A C 1
ATOM 843 O O . VAL A 1 112 ? 2.249 -7.681 1.638 1.00 89.94 112 VAL A O 1
ATOM 846 N N . LEU A 1 113 ? 0.046 -7.256 1.813 1.00 88.12 113 LEU A N 1
ATOM 847 C CA . LEU A 1 113 ? -0.140 -6.874 0.418 1.00 88.12 113 LEU A CA 1
ATOM 848 C C . LEU A 1 113 ? 0.668 -5.618 0.074 1.00 88.12 113 LEU A C 1
ATOM 850 O O . LEU A 1 113 ? 1.294 -5.585 -0.975 1.00 88.12 113 LEU A O 1
ATOM 854 N N . LEU A 1 114 ? 0.728 -4.637 0.981 1.00 86.75 114 LEU A N 1
ATOM 855 C CA . LEU A 1 114 ? 1.522 -3.421 0.802 1.00 86.75 114 LEU A CA 1
ATOM 856 C C . LEU A 1 114 ? 3.027 -3.721 0.782 1.00 86.75 114 LEU A C 1
ATOM 858 O O . LEU A 1 114 ? 3.744 -3.205 -0.066 1.00 86.75 114 LEU A O 1
ATOM 862 N N . VAL A 1 115 ? 3.512 -4.592 1.674 1.00 87.62 115 VAL A N 1
ATOM 863 C CA . VAL A 1 115 ? 4.926 -5.009 1.671 1.00 87.62 115 VAL A CA 1
ATOM 864 C C . VAL A 1 115 ? 5.268 -5.803 0.407 1.00 87.62 115 VAL A C 1
ATOM 866 O O . VAL A 1 115 ? 6.328 -5.590 -0.177 1.00 87.62 115 VAL A O 1
ATOM 869 N N . ALA A 1 116 ? 4.378 -6.697 -0.034 1.00 88.38 116 ALA A N 1
ATOM 870 C CA . ALA A 1 116 ? 4.559 -7.460 -1.266 1.00 88.38 116 ALA A CA 1
ATOM 871 C C . ALA A 1 116 ? 4.579 -6.549 -2.503 1.00 88.38 116 ALA A C 1
ATOM 873 O O . ALA A 1 116 ? 5.431 -6.714 -3.372 1.00 88.38 116 ALA A O 1
ATOM 874 N N . ASP A 1 117 ? 3.694 -5.555 -2.550 1.00 85.12 117 ASP A N 1
ATOM 875 C CA . ASP A 1 117 ? 3.651 -4.560 -3.620 1.00 85.12 117 ASP A CA 1
ATOM 876 C C . ASP A 1 117 ? 4.924 -3.699 -3.653 1.00 85.12 117 ASP A C 1
ATOM 878 O O . ASP A 1 117 ? 5.535 -3.505 -4.703 1.00 85.12 117 ASP A O 1
ATOM 882 N N . CYS A 1 118 ? 5.433 -3.285 -2.489 1.00 86.06 118 CYS A N 1
ATOM 883 C CA . CYS A 1 118 ? 6.723 -2.601 -2.414 1.00 86.06 118 CYS A CA 1
ATOM 884 C C . CYS A 1 118 ? 7.904 -3.480 -2.845 1.00 86.06 118 CYS A C 1
ATOM 886 O O . CYS A 1 118 ? 8.868 -2.971 -3.415 1.00 86.06 118 CYS A O 1
ATOM 888 N N . ALA A 1 119 ? 7.850 -4.793 -2.612 1.00 85.94 119 ALA A N 1
ATOM 889 C CA . ALA A 1 119 ? 8.869 -5.705 -3.122 1.00 85.94 119 ALA A CA 1
ATOM 890 C C . ALA A 1 119 ? 8.849 -5.765 -4.660 1.00 85.94 119 ALA A C 1
ATOM 892 O O . ALA A 1 119 ? 9.911 -5.753 -5.282 1.00 85.94 119 ALA A O 1
ATOM 893 N N . LEU A 1 120 ? 7.663 -5.754 -5.279 1.00 84.12 120 LEU A N 1
ATOM 894 C CA . LEU A 1 120 ? 7.519 -5.657 -6.737 1.00 84.12 120 LEU A CA 1
ATOM 895 C C . LEU A 1 120 ? 8.049 -4.321 -7.271 1.00 84.12 120 LEU A C 1
ATOM 897 O O . LEU A 1 120 ? 8.770 -4.305 -8.269 1.00 84.12 120 LEU A O 1
ATOM 901 N N . LEU A 1 121 ? 7.778 -3.217 -6.570 1.00 83.06 121 LEU A N 1
ATOM 902 C CA . LEU A 1 121 ? 8.365 -1.910 -6.872 1.00 83.06 121 LEU A CA 1
ATOM 903 C C . LEU A 1 121 ? 9.900 -1.938 -6.840 1.00 83.06 121 LEU A C 1
ATOM 905 O O . LEU A 1 121 ? 10.529 -1.373 -7.729 1.00 83.06 121 LEU A O 1
ATOM 909 N N . CYS A 1 122 ? 10.522 -2.630 -5.881 1.00 83.31 122 CYS A N 1
ATOM 910 C CA . CYS A 1 122 ? 11.981 -2.793 -5.839 1.00 83.31 122 CYS A CA 1
ATOM 911 C C . CYS A 1 122 ? 12.529 -3.579 -7.043 1.00 83.31 122 CYS A C 1
ATOM 913 O O . CYS A 1 122 ? 13.596 -3.249 -7.569 1.00 83.31 122 CYS A O 1
ATOM 915 N N . VAL A 1 123 ? 11.806 -4.604 -7.509 1.00 82.94 123 VAL A N 1
ATOM 916 C CA . VAL A 1 123 ? 12.173 -5.339 -8.731 1.00 82.94 123 VAL A CA 1
ATOM 917 C C . VAL A 1 123 ? 12.097 -4.411 -9.943 1.00 82.94 123 VAL A C 1
ATOM 919 O O . VAL A 1 123 ? 13.056 -4.322 -10.708 1.00 82.94 123 VAL A O 1
ATOM 922 N N . MET A 1 124 ? 11.005 -3.654 -10.079 1.00 77.00 124 MET A N 1
ATOM 923 C CA . MET A 1 124 ? 10.835 -2.672 -11.153 1.00 77.00 124 MET A CA 1
ATOM 924 C C . MET A 1 124 ? 11.919 -1.587 -11.116 1.00 77.00 124 MET A C 1
ATOM 926 O O . MET A 1 124 ? 12.449 -1.203 -12.156 1.00 77.00 124 MET A O 1
ATOM 930 N N . LEU A 1 125 ? 12.301 -1.137 -9.922 1.00 81.44 125 LEU A N 1
ATOM 931 C CA . LEU A 1 125 ? 13.379 -0.177 -9.720 1.00 81.44 125 LEU A CA 1
ATOM 932 C C . LEU A 1 125 ? 14.730 -0.725 -10.197 1.00 81.44 125 LEU A C 1
ATOM 934 O O . LEU A 1 125 ? 15.499 0.003 -10.815 1.00 81.44 125 LEU A O 1
ATOM 938 N N . THR A 1 126 ? 15.008 -2.006 -9.949 1.00 80.50 126 THR A N 1
ATOM 939 C CA . THR A 1 126 ? 16.246 -2.661 -10.400 1.00 80.50 126 THR A CA 1
ATOM 940 C C . THR A 1 126 ? 16.292 -2.742 -11.926 1.00 80.50 126 THR A C 1
ATOM 942 O O . THR A 1 126 ? 17.335 -2.481 -12.521 1.00 80.50 126 THR A O 1
ATOM 945 N N . VAL A 1 127 ? 15.153 -3.028 -12.566 1.00 76.38 127 VAL A N 1
ATOM 946 C CA . VAL A 1 127 ? 15.017 -2.985 -14.031 1.00 76.38 127 VAL A CA 1
ATOM 947 C C . VAL A 1 127 ? 15.245 -1.563 -14.551 1.00 76.38 127 VAL A C 1
ATOM 949 O O . VAL A 1 127 ? 16.037 -1.375 -15.466 1.00 76.38 127 VAL A O 1
ATOM 952 N N . LEU A 1 128 ? 14.628 -0.548 -13.941 1.00 73.06 128 LEU A N 1
ATOM 953 C CA . LEU A 1 128 ? 14.807 0.855 -14.333 1.00 73.06 128 LEU A CA 1
ATOM 954 C C . LEU A 1 128 ? 16.257 1.338 -14.183 1.00 73.06 128 LEU A C 1
ATOM 956 O O . LEU A 1 128 ? 16.750 2.033 -15.067 1.00 73.06 128 LEU A O 1
ATOM 960 N N . LEU A 1 129 ? 16.952 0.949 -13.108 1.00 76.75 129 LEU A N 1
ATOM 961 C CA . LEU A 1 129 ? 18.381 1.237 -12.950 1.00 76.75 129 LEU A CA 1
ATOM 962 C C . LEU A 1 129 ? 19.226 0.536 -14.020 1.00 76.75 129 LEU A C 1
ATOM 964 O O . LEU A 1 129 ? 20.168 1.131 -14.529 1.00 76.75 129 LEU A O 1
ATOM 968 N N . ALA A 1 130 ? 18.899 -0.712 -14.371 1.00 75.50 130 ALA A N 1
ATOM 969 C CA . ALA A 1 130 ? 19.614 -1.447 -15.414 1.00 75.50 130 ALA A CA 1
ATOM 970 C C . ALA A 1 130 ? 19.433 -0.825 -16.812 1.00 75.50 130 ALA A C 1
ATOM 972 O O . ALA A 1 130 ? 20.305 -0.987 -17.662 1.00 75.50 130 ALA A O 1
ATOM 973 N N . LEU A 1 131 ? 18.329 -0.103 -17.041 1.00 71.25 131 LEU A N 1
ATOM 974 C CA . LEU A 1 131 ? 18.070 0.667 -18.262 1.00 71.25 131 LEU A CA 1
ATOM 975 C C . LEU A 1 131 ? 18.682 2.085 -18.244 1.00 71.25 131 LEU A C 1
ATOM 977 O O . LEU A 1 131 ? 18.391 2.866 -19.146 1.00 71.25 131 LEU A O 1
ATOM 981 N N . ASP A 1 132 ? 19.499 2.426 -17.241 1.00 72.12 132 ASP A N 1
ATOM 982 C CA . ASP A 1 132 ? 20.105 3.759 -17.060 1.00 72.12 132 ASP A CA 1
ATOM 983 C C . ASP A 1 132 ? 19.064 4.900 -17.044 1.00 72.12 132 ASP A C 1
ATOM 985 O O . ASP A 1 132 ? 19.265 6.000 -17.561 1.00 72.12 132 ASP A O 1
ATOM 9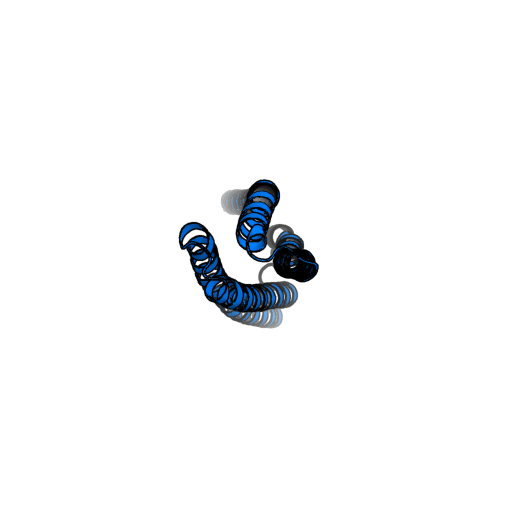89 N N . ALA A 1 133 ? 17.890 4.627 -16.459 1.00 68.56 133 ALA A N 1
ATOM 990 C CA . ALA A 1 133 ? 16.812 5.602 -16.390 1.00 68.56 133 ALA A CA 1
ATOM 991 C C . ALA A 1 133 ? 17.201 6.815 -15.528 1.00 68.56 133 ALA A C 1
ATOM 993 O O . ALA A 1 133 ? 17.814 6.689 -14.465 1.00 68.56 133 ALA A O 1
ATOM 994 N N . SER A 1 134 ? 16.767 8.007 -15.952 1.00 75.50 134 SER A N 1
ATOM 995 C CA . SER A 1 134 ? 17.092 9.257 -15.256 1.00 75.50 134 SER A CA 1
ATOM 996 C C . SER A 1 134 ? 16.713 9.236 -13.767 1.00 75.50 134 SER A C 1
ATOM 998 O O . SER A 1 134 ? 15.646 8.756 -13.372 1.00 75.50 134 SER A O 1
ATOM 1000 N N . TRP A 1 135 ? 17.552 9.857 -12.932 1.00 72.69 135 TRP A N 1
ATOM 1001 C CA . TRP A 1 135 ? 17.312 9.970 -11.487 1.00 72.69 135 TRP A CA 1
ATOM 1002 C C . TRP A 1 135 ? 15.957 10.613 -11.143 1.00 72.69 135 TRP A C 1
ATOM 1004 O O . TRP A 1 135 ? 15.336 10.264 -10.139 1.00 72.69 135 TRP A O 1
ATOM 1014 N N . LEU A 1 136 ? 15.466 11.511 -12.005 1.00 74.00 136 LEU A N 1
ATOM 1015 C CA . LEU A 1 136 ? 14.160 12.159 -11.863 1.00 74.00 136 LEU A CA 1
ATOM 1016 C C . LEU A 1 136 ? 12.999 11.148 -11.886 1.00 74.00 136 LEU A C 1
ATOM 1018 O O . LEU A 1 136 ? 11.974 11.368 -11.244 1.00 74.00 136 LEU A O 1
ATOM 1022 N N . LEU A 1 137 ? 13.171 10.042 -12.613 1.00 69.56 137 LEU A N 1
ATOM 1023 C CA . LEU A 1 137 ? 12.203 8.955 -12.702 1.00 69.56 137 LEU A CA 1
ATOM 1024 C C . LEU A 1 137 ? 12.367 7.964 -11.544 1.00 69.56 137 LEU A C 1
ATOM 1026 O O . LEU A 1 137 ? 11.379 7.498 -10.994 1.00 69.56 137 LEU A O 1
ATOM 1030 N N . VAL A 1 138 ? 13.608 7.671 -11.155 1.00 73.50 138 VAL A N 1
ATOM 1031 C CA . VAL A 1 138 ? 13.968 6.671 -10.135 1.00 73.50 138 VAL A CA 1
ATOM 1032 C C . VAL A 1 138 ? 13.635 7.145 -8.711 1.00 73.50 138 VAL A C 1
ATOM 1034 O O . VAL A 1 138 ? 13.136 6.366 -7.895 1.00 73.50 138 VAL A O 1
ATOM 1037 N N . ALA A 1 139 ? 13.866 8.424 -8.396 1.00 77.00 139 ALA A N 1
ATOM 1038 C CA . ALA A 1 139 ? 13.722 8.950 -7.036 1.00 77.00 139 ALA A CA 1
ATOM 1039 C C . ALA A 1 139 ? 12.298 8.808 -6.443 1.00 77.00 139 ALA A C 1
ATOM 1041 O O . ALA A 1 139 ? 12.184 8.389 -5.285 1.00 77.00 139 ALA A O 1
ATOM 1042 N N . PRO A 1 140 ? 11.202 9.071 -7.184 1.00 75.69 140 PRO A N 1
ATOM 1043 C CA . PRO A 1 140 ? 9.845 8.854 -6.679 1.00 75.69 140 PRO A CA 1
ATOM 1044 C C . PRO A 1 140 ? 9.536 7.384 -6.361 1.00 75.69 140 PRO A C 1
ATOM 1046 O O . PRO A 1 140 ? 8.849 7.111 -5.375 1.00 75.69 140 PRO A O 1
ATOM 1049 N N . PHE A 1 141 ? 10.068 6.428 -7.133 1.00 76.56 141 PHE A N 1
ATOM 1050 C CA . PHE A 1 141 ? 9.897 4.993 -6.859 1.00 76.56 141 PHE A CA 1
ATOM 1051 C C . PHE A 1 141 ? 10.629 4.561 -5.584 1.00 76.56 141 PHE A C 1
ATOM 1053 O O . PHE A 1 141 ? 10.072 3.821 -4.776 1.00 76.56 141 PHE A O 1
ATOM 1060 N N . ILE A 1 142 ? 11.841 5.076 -5.348 1.00 81.94 142 ILE A N 1
ATOM 1061 C CA . ILE A 1 142 ? 12.571 4.833 -4.093 1.00 81.94 142 ILE A CA 1
ATOM 1062 C C . ILE A 1 142 ? 11.775 5.379 -2.906 1.00 81.94 142 ILE A C 1
ATOM 1064 O O . ILE A 1 142 ? 11.560 4.676 -1.918 1.00 81.94 142 ILE A O 1
ATOM 1068 N N . PHE A 1 143 ? 11.312 6.627 -3.002 1.00 82.25 143 PHE A N 1
ATOM 1069 C CA . PHE A 1 143 ? 10.600 7.282 -1.908 1.00 82.25 143 PHE A CA 1
ATOM 1070 C C . PHE A 1 143 ? 9.283 6.569 -1.572 1.00 82.25 143 PHE A C 1
ATOM 1072 O O . PHE A 1 143 ? 9.002 6.289 -0.406 1.00 82.25 143 PHE A O 1
ATOM 1079 N N . THR A 1 144 ? 8.500 6.217 -2.594 1.00 80.69 144 THR A N 1
ATOM 1080 C CA . THR A 1 144 ? 7.245 5.470 -2.423 1.00 80.69 144 THR A CA 1
ATOM 1081 C C . THR A 1 144 ? 7.479 4.058 -1.890 1.00 80.69 144 THR A C 1
ATOM 1083 O O . THR A 1 144 ? 6.748 3.637 -0.996 1.00 80.69 144 THR A O 1
ATOM 1086 N N . GLY A 1 145 ? 8.528 3.362 -2.340 1.00 83.56 145 GLY A N 1
ATOM 1087 C CA . GLY A 1 145 ? 8.906 2.046 -1.822 1.00 83.56 145 GLY A CA 1
ATOM 1088 C C . GLY A 1 145 ? 9.276 2.073 -0.335 1.00 83.56 145 GLY A C 1
ATOM 1089 O O . GLY A 1 145 ? 8.738 1.293 0.450 1.00 83.56 145 GLY A O 1
ATOM 1090 N N . VAL A 1 146 ? 10.134 3.008 0.091 1.00 85.44 146 VAL A N 1
ATOM 1091 C CA . VAL A 1 146 ? 10.542 3.138 1.505 1.00 85.44 146 VAL A CA 1
ATOM 1092 C C . VAL A 1 146 ? 9.349 3.477 2.400 1.00 85.44 146 VAL A C 1
ATOM 1094 O O . VAL A 1 146 ? 9.166 2.865 3.460 1.00 85.44 146 VAL A O 1
ATOM 1097 N N . LEU A 1 147 ? 8.508 4.425 1.975 1.00 85.75 147 LEU A N 1
ATOM 1098 C CA . LEU A 1 147 ? 7.299 4.781 2.714 1.00 85.75 147 LEU A CA 1
ATOM 1099 C C . LEU A 1 147 ? 6.314 3.612 2.786 1.00 85.75 147 LEU A C 1
ATOM 1101 O O . LEU A 1 147 ? 5.802 3.317 3.865 1.00 85.75 147 LEU A O 1
ATOM 1105 N N . GLY A 1 148 ? 6.078 2.921 1.671 1.00 84.94 148 GLY A N 1
ATOM 1106 C CA . GLY A 1 148 ? 5.151 1.798 1.610 1.00 84.94 148 GLY A CA 1
ATOM 1107 C C . GLY A 1 148 ? 5.585 0.628 2.496 1.00 84.94 148 GLY A C 1
ATOM 1108 O O . GLY A 1 148 ? 4.766 0.120 3.261 1.00 84.94 148 GLY A O 1
ATOM 1109 N N . ILE A 1 149 ? 6.877 0.273 2.511 1.00 87.50 149 ILE A N 1
ATOM 1110 C CA . ILE A 1 149 ? 7.419 -0.751 3.426 1.00 87.50 149 ILE A CA 1
ATOM 1111 C C . ILE A 1 149 ? 7.221 -0.326 4.881 1.00 87.50 149 ILE A C 1
ATOM 1113 O O . ILE A 1 149 ? 6.761 -1.121 5.703 1.00 87.50 149 ILE A O 1
ATOM 1117 N N . THR A 1 150 ? 7.533 0.930 5.207 1.00 87.50 150 THR A N 1
ATOM 1118 C CA . THR A 1 150 ? 7.398 1.455 6.573 1.00 87.50 150 THR A CA 1
ATOM 1119 C C . THR A 1 150 ? 5.949 1.368 7.051 1.00 87.50 150 THR A C 1
ATOM 1121 O O . THR A 1 150 ? 5.675 0.822 8.123 1.00 87.50 150 THR A O 1
ATOM 1124 N N . VAL A 1 151 ? 5.005 1.837 6.233 1.00 87.62 151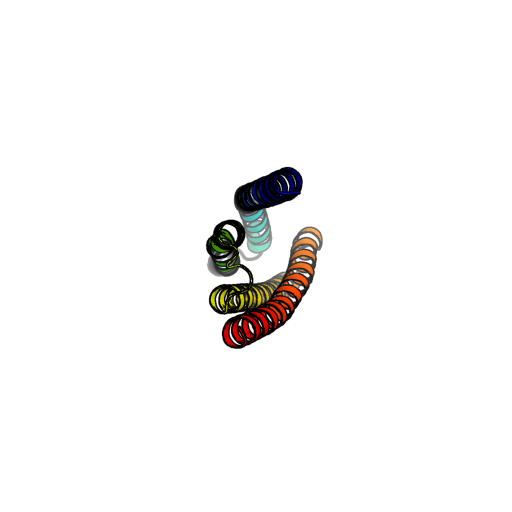 VAL A N 1
ATOM 1125 C CA . VAL A 1 151 ? 3.568 1.783 6.531 1.00 87.62 151 VAL A CA 1
ATOM 1126 C C . VAL A 1 151 ? 3.076 0.334 6.604 1.00 87.62 151 VAL A C 1
ATOM 1128 O O . VAL A 1 151 ? 2.328 -0.013 7.517 1.00 87.62 151 VAL A O 1
ATOM 1131 N N . GLY A 1 152 ? 3.530 -0.539 5.704 1.00 86.81 152 GLY A N 1
ATOM 1132 C CA . GLY A 1 152 ? 3.180 -1.960 5.699 1.00 86.81 152 GLY A CA 1
ATOM 1133 C C . GLY A 1 152 ? 3.614 -2.664 6.983 1.00 86.81 152 GLY A C 1
ATOM 1134 O O . GLY A 1 152 ? 2.807 -3.332 7.633 1.00 86.81 152 GLY A O 1
ATOM 1135 N N . CYS A 1 153 ? 4.851 -2.433 7.424 1.00 87.38 153 CYS A N 1
ATOM 1136 C CA . CYS A 1 153 ? 5.360 -2.922 8.703 1.00 87.38 153 CYS A CA 1
ATOM 1137 C C . CYS A 1 153 ? 4.547 -2.389 9.891 1.00 87.38 153 CYS A C 1
ATOM 1139 O O . CYS A 1 153 ? 4.183 -3.164 10.780 1.00 87.38 153 CYS A O 1
ATOM 1141 N N . MET A 1 154 ? 4.199 -1.097 9.898 1.00 88.81 154 MET A N 1
ATOM 1142 C CA . MET A 1 154 ? 3.340 -0.518 10.938 1.00 88.81 154 MET A CA 1
ATOM 1143 C C . MET A 1 154 ? 1.959 -1.182 10.979 1.00 88.81 154 MET A C 1
ATOM 1145 O O . MET A 1 154 ? 1.480 -1.508 12.063 1.00 88.81 154 MET A O 1
ATOM 1149 N N . LEU A 1 155 ? 1.336 -1.454 9.828 1.00 87.25 155 LEU A N 1
ATOM 1150 C CA . LEU A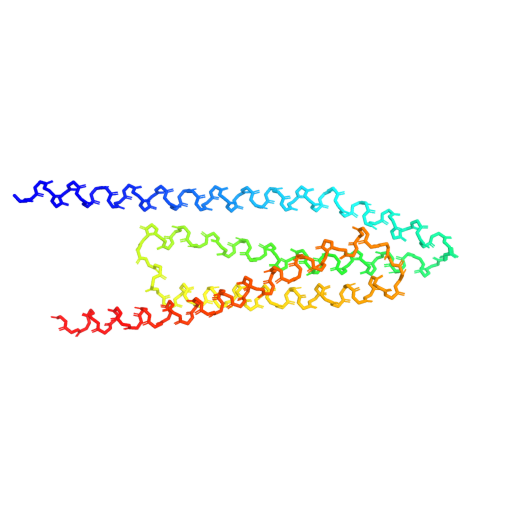 1 155 ? 0.045 -2.147 9.754 1.00 87.25 155 LEU A CA 1
ATOM 1151 C C . LEU A 1 155 ? 0.124 -3.587 10.266 1.00 87.25 155 LEU A C 1
ATOM 1153 O O . LEU A 1 155 ? -0.780 -4.044 10.967 1.00 87.25 155 LEU A O 1
ATOM 1157 N N . LEU A 1 156 ? 1.218 -4.297 9.981 1.00 86.62 156 LEU A N 1
ATOM 1158 C CA . LEU A 1 156 ? 1.453 -5.639 10.514 1.00 86.62 156 LEU A CA 1
ATOM 1159 C C . LEU A 1 156 ? 1.593 -5.624 12.036 1.00 86.62 156 LEU A C 1
ATOM 1161 O O . LEU A 1 156 ? 0.998 -6.461 12.718 1.00 86.62 156 LEU A O 1
ATOM 1165 N N . VAL A 1 157 ? 2.338 -4.664 12.581 1.00 88.62 157 VAL A N 1
ATOM 1166 C CA . VAL A 1 157 ? 2.465 -4.476 14.029 1.00 88.62 157 VAL A CA 1
ATOM 1167 C C . VAL A 1 157 ? 1.105 -4.130 14.638 1.00 88.62 157 VAL A C 1
ATOM 1169 O O . VAL A 1 157 ? 0.673 -4.784 15.588 1.00 88.62 157 VAL A O 1
ATOM 1172 N N . LEU A 1 158 ? 0.377 -3.186 14.042 1.00 86.44 158 LEU A N 1
ATOM 1173 C CA . LEU A 1 158 ? -0.953 -2.782 14.485 1.00 86.44 158 LEU A CA 1
ATOM 1174 C C . LEU A 1 158 ? -1.950 -3.949 14.437 1.00 86.44 158 LEU A C 1
ATOM 1176 O O . LEU A 1 158 ? -2.759 -4.093 15.348 1.00 86.44 158 LEU A O 1
ATOM 1180 N N . SER A 1 159 ? -1.847 -4.852 13.457 1.00 87.81 159 SER A N 1
ATOM 1181 C CA . SER A 1 159 ? -2.679 -6.061 13.397 1.00 87.81 159 SER A CA 1
ATOM 1182 C C . SER A 1 159 ? -2.495 -6.969 14.619 1.00 87.81 159 SER A C 1
ATOM 1184 O O . SER A 1 159 ? -3.472 -7.515 15.133 1.00 87.81 159 SER A O 1
ATOM 1186 N N . LYS A 1 160 ? -1.259 -7.094 15.131 1.00 86.75 160 LYS A N 1
ATOM 1187 C CA . LYS A 1 160 ? -0.965 -7.869 16.346 1.00 86.75 160 LYS A CA 1
ATOM 1188 C C . LYS A 1 160 ? -1.560 -7.196 17.579 1.00 86.75 160 LYS A C 1
ATOM 1190 O O . LYS A 1 160 ? -2.190 -7.877 18.383 1.00 86.75 160 LYS A O 1
ATOM 1195 N N . TYR A 1 161 ? -1.428 -5.873 17.682 1.00 87.12 161 TYR A N 1
ATOM 1196 C CA . TYR A 1 161 ? -2.034 -5.096 18.765 1.00 87.12 161 TYR A CA 1
ATOM 1197 C C . TYR A 1 161 ? -3.559 -5.199 18.770 1.00 87.12 161 TYR A C 1
ATOM 1199 O O . TYR A 1 161 ? -4.144 -5.493 19.807 1.00 87.12 161 TYR A O 1
ATOM 1207 N N . VAL A 1 162 ? -4.210 -5.033 17.614 1.00 85.75 162 VAL A N 1
ATOM 1208 C CA . VAL A 1 162 ? -5.671 -5.170 17.489 1.00 85.75 162 VAL A CA 1
ATOM 1209 C C . VAL A 1 162 ? -6.115 -6.586 17.854 1.00 85.75 162 VAL A C 1
ATOM 1211 O O . VAL A 1 162 ? -7.131 -6.745 18.523 1.00 85.75 162 VAL A O 1
ATOM 1214 N N . LYS A 1 163 ? -5.343 -7.615 17.477 1.00 86.06 163 LYS A N 1
ATOM 1215 C CA . LYS A 1 163 ? -5.631 -9.004 17.857 1.00 86.06 163 LYS A CA 1
ATOM 1216 C C . LYS A 1 163 ? -5.531 -9.225 19.371 1.00 86.06 163 LYS A C 1
ATOM 1218 O O . LYS A 1 163 ? -6.412 -9.862 19.933 1.00 86.06 163 LYS A O 1
ATOM 1223 N N . HIS A 1 164 ? -4.491 -8.710 20.027 1.00 84.06 164 HIS A N 1
ATOM 1224 C CA . HIS A 1 164 ? -4.365 -8.788 21.488 1.00 84.06 164 HIS A CA 1
ATOM 1225 C C . HIS A 1 164 ? -5.473 -8.014 22.207 1.00 84.06 164 HIS A C 1
ATOM 1227 O O . HIS A 1 164 ? -6.070 -8.535 23.140 1.00 84.06 164 HIS A O 1
ATOM 1233 N N . ALA A 1 165 ? -5.804 -6.810 21.740 1.00 82.81 165 ALA A N 1
ATOM 1234 C CA . ALA A 1 165 ? -6.893 -6.021 22.308 1.00 82.81 165 ALA A CA 1
ATOM 1235 C C . ALA A 1 165 ? -8.264 -6.701 22.140 1.00 82.81 165 ALA A C 1
ATOM 1237 O O . ALA A 1 165 ? -9.101 -6.609 23.033 1.00 82.81 165 ALA A O 1
ATOM 1238 N N . ALA A 1 166 ? -8.491 -7.399 21.022 1.00 82.31 166 ALA A N 1
ATOM 1239 C CA . ALA A 1 166 ? -9.707 -8.182 20.814 1.00 82.31 166 ALA A CA 1
ATOM 1240 C C . ALA A 1 166 ? -9.809 -9.357 21.803 1.00 82.31 166 ALA A C 1
ATOM 1242 O O . ALA A 1 166 ? -10.864 -9.539 22.399 1.00 82.31 166 ALA A O 1
ATOM 1243 N N . ALA A 1 167 ? -8.714 -10.092 22.028 1.00 81.25 167 ALA A N 1
ATOM 1244 C CA . ALA A 1 167 ? -8.684 -11.196 22.992 1.00 81.25 167 ALA A CA 1
ATOM 1245 C C . ALA A 1 167 ? -8.960 -10.718 24.429 1.00 81.25 167 ALA A C 1
ATOM 1247 O O . ALA A 1 167 ? -9.796 -11.290 25.117 1.00 81.25 167 ALA A O 1
ATOM 1248 N N . LEU A 1 168 ? -8.342 -9.607 24.849 1.00 81.44 168 LEU A N 1
ATOM 1249 C CA . LEU A 1 168 ? -8.591 -9.009 26.168 1.00 81.44 168 LEU A CA 1
ATOM 1250 C C . LEU A 1 168 ? -10.045 -8.553 26.348 1.00 81.44 168 LEU A C 1
ATOM 1252 O O . LEU A 1 168 ? -10.582 -8.619 27.450 1.00 81.44 168 LEU A O 1
ATOM 1256 N N . LYS A 1 169 ? -10.689 -8.078 25.275 1.00 76.12 169 LYS A N 1
ATOM 1257 C CA . LYS A 1 169 ? -12.106 -7.703 25.307 1.00 76.12 169 LYS A CA 1
ATOM 1258 C C . LYS A 1 169 ? -13.005 -8.930 25.493 1.00 76.12 169 LYS A C 1
ATOM 1260 O O . LYS A 1 169 ? -13.925 -8.869 26.296 1.00 76.12 169 LYS A O 1
ATOM 1265 N N . GLU A 1 170 ? -12.722 -10.029 24.795 1.00 73.44 170 GLU A N 1
ATOM 1266 C CA . GLU A 1 170 ? -13.464 -11.288 24.959 1.00 73.44 170 GLU A CA 1
ATOM 1267 C C . GLU A 1 170 ? -13.298 -11.875 26.371 1.00 73.44 170 GLU A C 1
ATOM 1269 O O . GLU A 1 170 ? -14.278 -12.319 26.964 1.00 73.44 170 GLU A O 1
ATOM 1274 N N . GLU A 1 171 ? -12.091 -11.825 26.943 1.00 73.75 171 GLU A N 1
ATOM 1275 C CA . GLU A 1 171 ? -11.832 -12.270 28.321 1.00 73.75 171 GLU A CA 1
ATOM 1276 C C . GLU A 1 171 ? -12.571 -11.415 29.363 1.00 73.75 171 GLU A C 1
ATOM 1278 O O . GLU A 1 171 ? -13.140 -11.955 30.314 1.00 73.75 171 GLU A O 1
ATOM 1283 N N . ALA A 1 172 ? -12.605 -10.091 29.171 1.00 69.62 172 ALA A N 1
ATOM 1284 C CA . ALA A 1 172 ? -13.331 -9.166 30.041 1.00 69.62 172 ALA A CA 1
ATOM 1285 C C . ALA A 1 172 ? -14.857 -9.354 29.961 1.00 69.62 172 ALA A C 1
ATOM 1287 O O . ALA A 1 172 ? -15.535 -9.284 30.983 1.00 69.62 172 ALA A O 1
ATOM 1288 N N . ASP A 1 173 ? -15.396 -9.629 28.769 1.00 62.94 173 ASP A N 1
ATOM 1289 C CA . ASP A 1 173 ? -16.826 -9.902 28.580 1.00 62.94 173 ASP A CA 1
ATOM 1290 C C . ASP A 1 173 ? -17.234 -11.284 29.145 1.00 62.94 173 ASP A C 1
ATOM 1292 O O . ASP A 1 173 ? -18.394 -11.472 29.499 1.00 62.94 173 ASP A O 1
ATOM 1296 N N . CYS A 1 174 ? -16.304 -12.244 29.273 1.00 59.69 174 CYS A N 1
ATOM 1297 C CA . CYS A 1 174 ? -16.559 -13.571 29.863 1.00 59.69 174 CYS A CA 1
ATOM 1298 C C . CYS A 1 174 ? -16.379 -13.637 31.392 1.00 59.69 174 CYS A C 1
ATOM 1300 O O . CYS A 1 174 ? -16.677 -14.670 31.991 1.00 59.69 174 CYS A O 1
ATOM 1302 N N . THR A 1 175 ? -15.843 -12.587 32.022 1.00 51.16 175 THR A N 1
ATOM 1303 C CA . THR A 1 175 ? -15.609 -12.524 33.480 1.00 51.16 175 THR A CA 1
ATOM 1304 C C . THR A 1 175 ? -16.668 -11.720 34.246 1.00 51.16 175 THR A C 1
ATOM 1306 O O . THR A 1 175 ? -16.575 -11.617 35.471 1.00 51.16 175 THR A O 1
ATOM 1309 N N . LEU A 1 176 ? -17.678 -11.193 33.545 1.00 44.69 176 LEU A N 1
ATOM 1310 C CA . LEU A 1 176 ? -18.900 -10.584 34.091 1.00 44.69 176 LEU A CA 1
ATOM 1311 C C . LEU A 1 176 ? -20.060 -11.587 34.099 1.00 44.69 176 LEU A C 1
ATOM 1313 O O . LEU A 1 176 ? -20.864 -11.513 35.056 1.00 44.69 176 LEU A O 1
#

Secondary structure (DSSP, 8-state):
-HHHHHHHHHHHHHHHHHHHHHHHHHHHHHHHHHHHHHHHHHHHHHHHHHHHHGGG-SHHHHHHHHHHHHHHHHHHHHHHHHHHHHTHHHHHHHTT-SSSHHHHHHHHHHHHHHHHHHHHHHHHHHHHHHTT--HHHHHHHHHHHHHHHHHHHHHHHHHHHHHHHHHHHHHHHT--

Sequence (176 aa):
MCCIIIKKAKGLFEMKKTLANFIRALLVFLIIASALMCKLWLPGAIFMVIGHLEQYAGIAGAEVSMAVCGLCAVVVLPVFVIFVMSFAFPGAIEKETIFSEKTAKLLKVIGVLLVADCALLCVMLTVLLALDASWLLVAPFIFTGVLGITVGCMLLVLSKYVKHAAALKEEADCTL

Radius of gyration: 22.13 Å; chains: 1; bounding box: 48×28×71 Å